Protein AF-A0A517YET7-F1 (afdb_monomer)

pLDDT: mean 80.6, std 17.18, range [36.19, 97.25]

Secondary structure (DSSP, 8-state):
------------B-TTT-PBPPEEETTT--EES---EEE--SSSSPPEEEETTTTEE--EEEBSB-TTT--B-SSSBPPP-----TTSSHHHHHHHHHHHHHHHHHHHHHHHHHHT-

Mean predicted aligned error: 14.19 Å

Radius of gyration: 26.55 Å; Cα contacts (8 Å, |Δi|>4): 133; chains: 1; bounding box: 51×32×90 Å

Sequence (117 aa):
MTTEGEIIEIWPKCPECGASRQAECLVCGNATDFFPTAYQPDEQAEALRFCPDCDDVAQLRFYRRCHRCEYDFGDGYTPPLRVEEQEHESKLAWVLLLGLIAGLAVLMAYFSLLFRR

Structure (mmCIF, N/CA/C/O backbone):
data_AF-A0A517YET7-F1
#
_entry.id   AF-A0A517YET7-F1
#
loop_
_atom_site.group_PDB
_atom_site.id
_atom_site.type_symbol
_atom_site.label_atom_id
_atom_site.label_alt_id
_atom_site.label_comp_id
_atom_site.label_asym_id
_atom_site.label_entity_id
_atom_site.label_seq_id
_atom_site.pdbx_PDB_ins_code
_atom_site.Cartn_x
_atom_site.Cartn_y
_atom_site.Cartn_z
_atom_site.occupancy
_atom_site.B_iso_or_equiv
_atom_site.auth_seq_id
_atom_site.auth_comp_id
_atom_site.auth_asym_id
_atom_site.auth_atom_id
_atom_site.pdbx_PDB_model_num
ATOM 1 N N . MET A 1 1 ? 16.046 -13.056 -36.140 1.00 36.19 1 MET A N 1
ATOM 2 C CA . MET A 1 1 ? 16.353 -13.718 -34.858 1.00 36.19 1 MET A CA 1
ATOM 3 C C . MET A 1 1 ? 15.698 -12.877 -33.778 1.00 36.19 1 MET A C 1
ATOM 5 O O . MET A 1 1 ? 16.306 -11.947 -33.276 1.00 36.19 1 MET A O 1
ATOM 9 N N . THR A 1 2 ? 14.401 -13.088 -33.576 1.00 37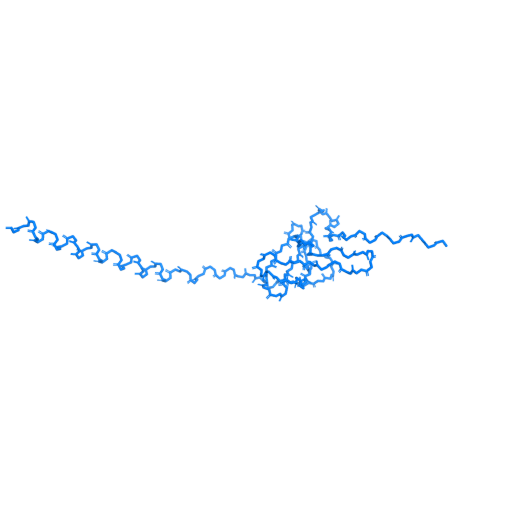.97 2 THR A N 1
ATOM 10 C CA . THR A 1 2 ? 13.576 -12.413 -32.567 1.00 37.97 2 THR A CA 1
ATOM 11 C C . THR A 1 2 ? 13.586 -13.310 -31.341 1.00 37.97 2 THR A C 1
ATOM 13 O O . THR A 1 2 ? 13.000 -14.386 -31.390 1.00 37.97 2 THR A O 1
ATOM 16 N N . THR A 1 3 ? 14.352 -12.931 -30.322 1.00 42.44 3 THR A N 1
ATOM 17 C CA . THR A 1 3 ? 14.456 -13.675 -29.063 1.00 42.44 3 THR A CA 1
ATOM 18 C C . THR A 1 3 ? 13.123 -13.670 -28.332 1.00 42.44 3 THR A C 1
ATOM 20 O O . THR A 1 3 ? 12.455 -12.637 -28.267 1.00 42.44 3 THR A O 1
ATOM 23 N N . GLU A 1 4 ? 12.777 -14.862 -27.853 1.00 39.47 4 GLU A N 1
ATOM 24 C CA . GLU A 1 4 ? 11.575 -15.248 -27.132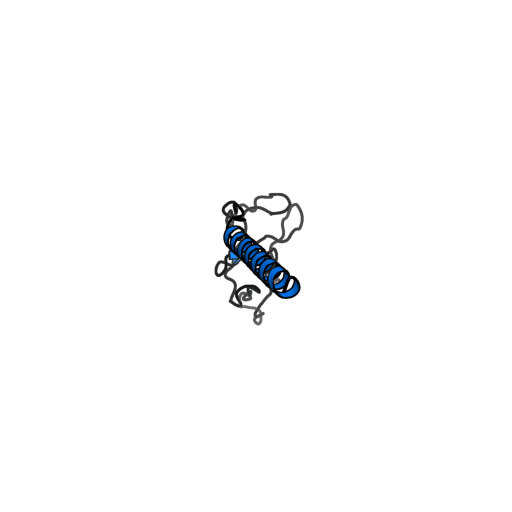 1.00 39.47 4 GLU A CA 1
ATOM 25 C C . GLU A 1 4 ? 11.064 -14.229 -26.107 1.00 39.47 4 GLU A C 1
ATOM 27 O O . GLU A 1 4 ? 11.819 -13.592 -25.372 1.00 39.47 4 GLU A O 1
ATOM 32 N N . GLY A 1 5 ? 9.734 -14.134 -26.055 1.00 42.97 5 GLY A N 1
ATOM 33 C CA . GLY A 1 5 ? 9.001 -13.450 -25.007 1.00 42.97 5 GLY A CA 1
ATOM 34 C C . GLY A 1 5 ? 9.193 -14.156 -23.673 1.00 42.97 5 GLY A C 1
ATOM 35 O O . GLY A 1 5 ? 8.624 -15.211 -23.421 1.00 42.97 5 GLY A O 1
ATOM 36 N N . GLU A 1 6 ? 9.962 -13.525 -22.802 1.00 40.66 6 GLU A N 1
ATOM 37 C CA . GLU A 1 6 ? 9.971 -13.805 -21.376 1.00 40.66 6 GLU A CA 1
ATOM 38 C C . GLU A 1 6 ? 9.066 -12.765 -20.705 1.00 40.66 6 GLU A C 1
ATOM 40 O O . GLU A 1 6 ? 9.526 -11.772 -20.146 1.00 40.66 6 GLU A O 1
ATOM 45 N N . ILE A 1 7 ? 7.744 -12.955 -20.799 1.00 45.19 7 ILE A N 1
ATOM 46 C CA . ILE A 1 7 ? 6.797 -12.205 -19.962 1.00 45.19 7 ILE A CA 1
ATOM 47 C C . ILE A 1 7 ? 6.713 -12.946 -18.627 1.00 45.19 7 ILE A C 1
ATOM 49 O O . ILE A 1 7 ? 5.700 -13.545 -18.276 1.00 45.19 7 ILE A O 1
ATOM 53 N N . ILE A 1 8 ? 7.817 -12.947 -17.873 1.00 48.25 8 ILE A N 1
ATOM 54 C CA . ILE A 1 8 ? 7.691 -13.160 -16.437 1.00 48.25 8 ILE A CA 1
ATOM 55 C C . ILE A 1 8 ? 6.932 -11.941 -15.939 1.00 48.25 8 ILE A C 1
ATOM 57 O O . ILE A 1 8 ? 7.326 -10.795 -16.160 1.00 48.25 8 ILE A O 1
ATOM 61 N N . GLU A 1 9 ? 5.819 -12.200 -15.280 1.00 58.25 9 GLU A N 1
ATOM 62 C CA . GLU A 1 9 ? 4.988 -11.196 -14.649 1.00 58.25 9 GLU A CA 1
ATOM 63 C C . GLU A 1 9 ? 5.693 -10.654 -13.393 1.00 58.25 9 GLU A C 1
ATOM 65 O O . GLU A 1 9 ? 5.340 -10.940 -12.246 1.00 58.25 9 GLU A O 1
ATOM 70 N N . ILE A 1 10 ? 6.800 -9.946 -13.620 1.00 72.06 10 ILE A N 1
ATOM 71 C CA . ILE A 1 10 ? 7.696 -9.447 -12.589 1.00 72.06 10 ILE A CA 1
ATOM 72 C C . ILE A 1 10 ? 7.036 -8.214 -12.001 1.00 72.06 10 ILE A C 1
ATOM 74 O O . ILE A 1 10 ? 7.021 -7.142 -12.605 1.00 72.06 10 ILE A O 1
ATOM 78 N N . TRP A 1 11 ? 6.505 -8.365 -10.790 1.00 84.25 11 TRP A N 1
ATOM 79 C CA . TRP A 1 11 ? 6.086 -7.219 -10.000 1.00 84.25 11 TRP A CA 1
ATOM 80 C C . TRP A 1 11 ? 7.234 -6.197 -9.937 1.00 84.25 11 TRP A C 1
ATOM 82 O O . TRP A 1 11 ? 8.341 -6.570 -9.523 1.00 84.25 11 TRP A O 1
ATOM 92 N N . PRO A 1 12 ? 7.014 -4.931 -10.335 1.00 87.12 12 PRO A N 1
ATOM 93 C CA . PRO A 1 12 ? 8.102 -3.983 -10.512 1.00 87.12 12 PRO A CA 1
ATOM 94 C C . PRO A 1 12 ? 8.857 -3.776 -9.198 1.00 87.12 12 PRO A C 1
ATOM 96 O O . PRO A 1 12 ? 8.260 -3.585 -8.136 1.00 87.12 12 PRO A O 1
ATOM 99 N N . LYS A 1 13 ? 10.188 -3.832 -9.263 1.00 91.69 13 LYS A N 1
ATOM 100 C CA . LYS A 1 13 ? 11.082 -3.606 -8.122 1.00 91.69 13 LYS A CA 1
ATOM 101 C C . LYS A 1 13 ? 11.745 -2.238 -8.230 1.00 91.69 13 LYS A C 1
ATOM 103 O O . LYS A 1 13 ? 11.964 -1.723 -9.322 1.00 91.69 13 LYS A O 1
ATOM 108 N N . CYS A 1 14 ? 12.086 -1.658 -7.086 1.00 93.00 14 CYS A N 1
ATOM 109 C CA . CYS A 1 14 ? 12.891 -0.449 -7.018 1.00 93.00 14 CYS A CA 1
ATOM 110 C C . CYS A 1 14 ? 14.332 -0.747 -7.469 1.00 93.00 14 CYS A C 1
ATOM 112 O O . CYS A 1 14 ? 14.950 -1.645 -6.889 1.00 93.00 14 CYS A O 1
ATOM 114 N N . PRO A 1 15 ? 14.896 -0.000 -8.435 1.00 92.31 15 PRO A N 1
ATOM 115 C CA . PRO A 1 15 ? 16.269 -0.216 -8.889 1.00 92.31 15 PRO A CA 1
ATOM 116 C C . PRO A 1 15 ? 17.320 0.170 -7.837 1.00 92.31 15 PRO A C 1
ATOM 118 O O . PRO 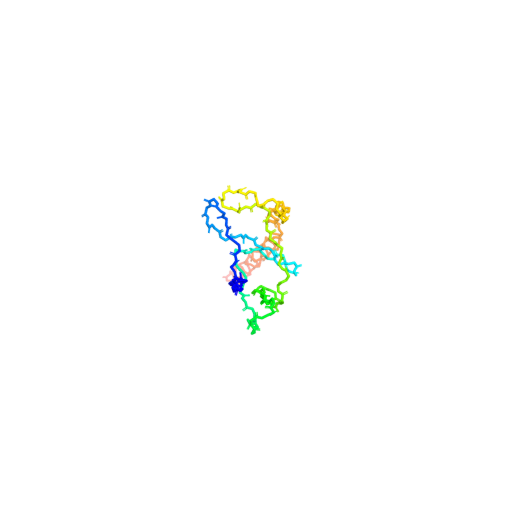A 1 15 ? 18.425 -0.359 -7.873 1.00 92.31 15 PRO A O 1
ATOM 121 N N . GLU A 1 16 ? 16.992 1.052 -6.886 1.00 93.69 16 GLU A N 1
ATOM 122 C CA . GLU A 1 16 ? 17.939 1.474 -5.844 1.00 93.69 16 GLU A CA 1
ATOM 123 C C . GLU A 1 16 ? 17.972 0.544 -4.629 1.00 93.69 16 GLU A C 1
ATOM 125 O O . GLU A 1 16 ? 19.042 0.249 -4.104 1.00 93.69 16 GLU A O 1
ATOM 130 N N . CYS A 1 17 ? 16.808 0.091 -4.153 1.00 93.88 17 CYS A N 1
ATOM 131 C CA . CYS A 1 17 ? 16.713 -0.655 -2.892 1.00 93.88 17 CYS A CA 1
ATOM 132 C C . CYS A 1 17 ? 16.140 -2.073 -3.030 1.00 93.88 17 CYS A C 1
ATOM 134 O O . CYS A 1 17 ? 16.050 -2.791 -2.035 1.00 93.88 17 CYS A O 1
ATOM 136 N N . GLY A 1 18 ? 15.705 -2.477 -4.227 1.00 92.12 18 GLY A N 1
ATOM 137 C CA . GLY A 1 18 ? 15.146 -3.806 -4.500 1.00 92.12 18 GLY A CA 1
ATOM 138 C C . GLY A 1 18 ? 13.750 -4.071 -3.920 1.00 92.12 18 GLY A C 1
ATOM 139 O O . GLY A 1 18 ? 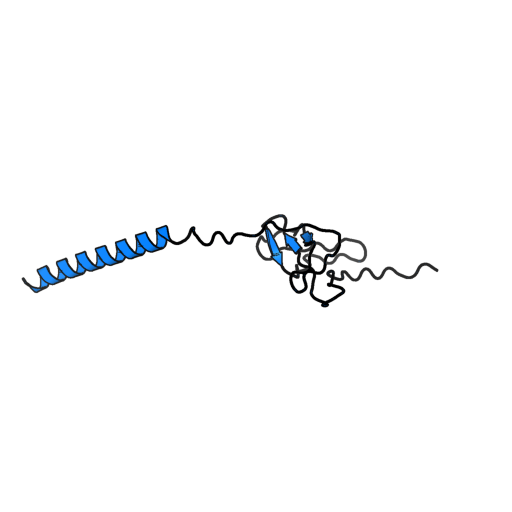13.199 -5.152 -4.128 1.00 92.12 18 GLY A O 1
ATOM 140 N N . ALA A 1 19 ? 13.148 -3.115 -3.202 1.00 92.06 19 ALA A N 1
ATOM 141 C CA . ALA A 1 19 ? 11.798 -3.264 -2.659 1.00 92.06 19 ALA A CA 1
ATOM 142 C C . ALA A 1 19 ? 10.753 -3.404 -3.778 1.00 92.06 19 ALA A C 1
ATOM 144 O O . ALA A 1 19 ? 10.900 -2.808 -4.845 1.00 92.06 19 ALA A O 1
ATOM 145 N N . SER A 1 20 ? 9.676 -4.154 -3.535 1.00 92.06 20 SER A N 1
ATOM 146 C CA . SER A 1 20 ? 8.516 -4.154 -4.433 1.00 92.06 20 SER A CA 1
ATOM 147 C C . SER A 1 20 ? 7.900 -2.759 -4.522 1.00 92.06 20 SER A C 1
ATOM 149 O O . SER A 1 20 ? 7.758 -2.059 -3.515 1.00 92.06 20 SER A O 1
ATOM 151 N N . ARG A 1 21 ? 7.519 -2.351 -5.732 1.00 91.25 21 ARG A N 1
ATOM 152 C CA . ARG A 1 21 ? 6.791 -1.106 -5.962 1.00 91.25 21 ARG A CA 1
ATOM 153 C C . ARG A 1 21 ? 5.393 -1.232 -5.362 1.00 91.25 21 ARG A C 1
ATOM 155 O O . ARG A 1 21 ? 4.708 -2.219 -5.596 1.00 91.25 21 ARG A O 1
ATOM 162 N N . GLN A 1 22 ? 4.980 -0.239 -4.586 1.00 92.56 22 GLN A N 1
ATOM 163 C CA . GLN A 1 22 ? 3.651 -0.233 -3.983 1.00 92.56 22 GLN A CA 1
ATOM 164 C C . GLN A 1 22 ? 2.584 0.043 -5.050 1.00 92.56 22 GLN A C 1
ATOM 166 O O . GLN A 1 22 ? 2.812 0.841 -5.967 1.00 92.56 22 GLN A O 1
ATOM 171 N N . ALA A 1 23 ? 1.431 -0.603 -4.921 1.00 91.50 23 ALA A N 1
ATOM 172 C CA . ALA A 1 23 ? 0.250 -0.360 -5.734 1.00 91.50 23 ALA A CA 1
ATOM 173 C C . ALA A 1 23 ? -0.978 -0.173 -4.840 1.00 91.50 23 ALA A C 1
ATOM 175 O O . ALA A 1 23 ? -1.067 -0.780 -3.777 1.00 91.50 23 ALA A O 1
ATOM 176 N N . GLU A 1 24 ? -1.919 0.654 -5.283 1.00 91.25 24 GLU A N 1
ATOM 177 C CA . GLU A 1 24 ? -3.245 0.800 -4.680 1.00 91.25 24 GLU A CA 1
ATOM 178 C C . GLU A 1 24 ? -4.300 0.135 -5.564 1.00 91.25 24 GLU A C 1
ATOM 180 O O . GLU A 1 24 ? -4.268 0.256 -6.791 1.00 91.25 24 GLU A O 1
ATOM 185 N N . CYS A 1 25 ? -5.247 -0.551 -4.929 1.00 90.81 25 CYS A N 1
ATOM 186 C CA . CYS A 1 25 ? -6.465 -1.018 -5.565 1.00 90.81 25 CYS A CA 1
ATOM 187 C C . CYS A 1 25 ? -7.410 0.165 -5.797 1.00 90.81 25 CYS A C 1
ATOM 189 O O . CYS A 1 25 ? -7.850 0.807 -4.848 1.00 90.81 25 CYS A O 1
ATOM 191 N N . LEU A 1 26 ? -7.789 0.421 -7.046 1.00 89.62 26 LEU A N 1
ATOM 192 C CA . LEU A 1 26 ? -8.716 1.502 -7.391 1.00 89.62 26 LEU A CA 1
ATOM 193 C C . LEU A 1 26 ? -10.168 1.235 -6.984 1.00 89.62 26 LEU A C 1
ATOM 195 O O . LEU A 1 26 ? -10.979 2.156 -7.028 1.00 89.62 26 LEU A O 1
ATOM 199 N N . VAL A 1 27 ? -10.492 0.001 -6.591 1.00 89.31 27 VAL A N 1
ATOM 200 C CA . VAL A 1 27 ? -11.834 -0.375 -6.131 1.00 89.31 27 VAL A CA 1
ATOM 201 C C . VAL A 1 27 ? -12.033 0.022 -4.667 1.00 89.31 27 VAL A C 1
ATOM 203 O O . VAL A 1 27 ? -13.011 0.689 -4.343 1.00 89.31 27 VAL A O 1
ATOM 206 N N . CYS A 1 28 ? -11.101 -0.347 -3.782 1.00 88.62 28 CYS A N 1
ATOM 207 C CA . CYS A 1 28 ? -11.247 -0.156 -2.332 1.00 88.62 28 CYS A CA 1
ATOM 208 C C . CYS A 1 28 ? -10.222 0.794 -1.695 1.00 88.62 28 CYS A C 1
ATOM 210 O O . CYS A 1 28 ? -10.359 1.143 -0.526 1.00 88.62 28 CYS A O 1
ATOM 212 N N . GLY A 1 29 ? -9.186 1.207 -2.428 1.00 87.69 29 GLY A N 1
ATOM 213 C CA . GLY A 1 29 ? -8.116 2.067 -1.918 1.00 87.69 29 GLY A CA 1
ATOM 214 C C . GLY A 1 29 ? -7.084 1.352 -1.039 1.00 87.69 29 GLY A C 1
ATOM 215 O O . GLY A 1 29 ? -6.232 2.015 -0.441 1.00 87.69 29 GLY A O 1
ATOM 216 N N . ASN A 1 30 ? -7.122 0.017 -0.916 1.00 89.06 30 ASN A N 1
ATOM 217 C CA . ASN A 1 30 ? -6.064 -0.675 -0.183 1.00 89.06 30 ASN A CA 1
ATOM 218 C C . ASN A 1 30 ? -4.743 -0.614 -0.957 1.00 89.06 30 ASN A C 1
ATOM 220 O O . ASN A 1 30 ? -4.723 -0.811 -2.172 1.00 89.06 30 ASN A O 1
ATOM 224 N N . ALA A 1 31 ? -3.645 -0.361 -0.247 1.00 89.56 31 ALA A N 1
ATOM 225 C CA . ALA A 1 31 ? -2.325 -0.211 -0.835 1.00 89.56 31 ALA A CA 1
ATOM 226 C C . ALA A 1 31 ? -1.342 -1.221 -0.250 1.00 89.56 31 ALA A C 1
ATOM 228 O O . ALA A 1 31 ? -1.073 -1.214 0.951 1.00 89.56 31 ALA A O 1
ATOM 229 N N . THR A 1 32 ? -0.754 -2.046 -1.112 1.00 87.19 32 THR A N 1
ATOM 230 C CA . THR A 1 32 ? 0.202 -3.088 -0.726 1.00 87.19 32 THR A CA 1
ATOM 231 C C . THR A 1 32 ? 1.385 -3.117 -1.686 1.00 87.19 32 THR A C 1
ATOM 233 O O . THR A 1 32 ? 1.398 -2.491 -2.748 1.00 87.19 32 THR A O 1
ATOM 236 N N . ASP A 1 33 ? 2.424 -3.835 -1.293 1.00 88.69 33 ASP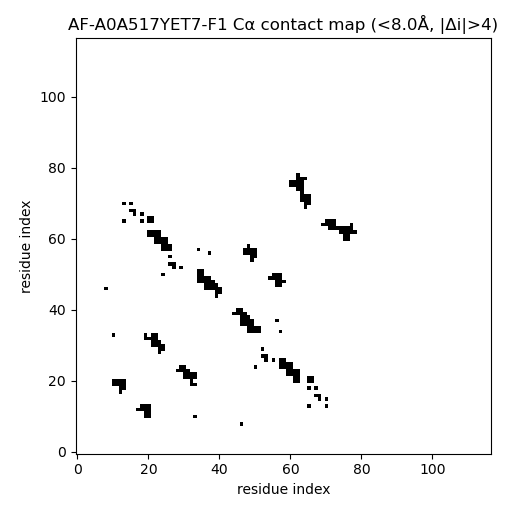 A N 1
ATOM 237 C CA . ASP A 1 33 ? 3.609 -4.095 -2.097 1.00 88.69 33 ASP A CA 1
ATOM 238 C C . ASP A 1 33 ? 3.457 -5.333 -2.998 1.00 88.69 33 ASP A C 1
ATOM 240 O O . ASP A 1 33 ? 4.362 -5.634 -3.777 1.00 88.69 33 ASP A O 1
ATOM 244 N N . PHE A 1 34 ? 2.325 -6.039 -2.910 1.00 87.56 34 PHE A N 1
ATOM 245 C CA . PHE A 1 34 ? 2.005 -7.193 -3.739 1.00 87.56 34 PHE A CA 1
ATOM 246 C C . PHE A 1 34 ? 0.501 -7.487 -3.761 1.00 87.56 34 PHE A C 1
ATOM 248 O O . PHE A 1 34 ? -0.143 -7.567 -2.712 1.00 87.56 34 PHE A O 1
ATOM 255 N N . PHE A 1 35 ? -0.037 -7.732 -4.957 1.00 84.00 35 PHE A N 1
ATOM 256 C CA . PHE A 1 35 ? -1.379 -8.280 -5.142 1.00 84.00 35 PHE A CA 1
ATOM 257 C C . PHE A 1 35 ? -1.294 -9.691 -5.742 1.00 84.00 35 PHE A C 1
ATOM 259 O O . PHE A 1 35 ? -0.587 -9.889 -6.742 1.00 84.00 35 PHE A O 1
ATOM 266 N N . PRO A 1 36 ? -1.992 -10.681 -5.156 1.00 82.69 36 PRO A N 1
ATOM 267 C CA . PRO A 1 36 ? -1.981 -12.049 -5.652 1.00 82.69 36 PRO A CA 1
ATOM 268 C C . PRO A 1 36 ? -2.607 -12.146 -7.046 1.00 82.69 36 PRO A C 1
ATOM 270 O O . PRO A 1 36 ? -3.526 -11.405 -7.401 1.00 82.69 36 PRO A O 1
ATOM 273 N N . THR A 1 37 ? -2.096 -13.077 -7.846 1.00 80.81 37 THR A N 1
ATOM 274 C CA . THR A 1 37 ? -2.676 -13.425 -9.145 1.00 80.81 37 THR A CA 1
ATOM 275 C C . THR A 1 37 ? -3.957 -14.228 -8.937 1.00 80.81 37 THR A C 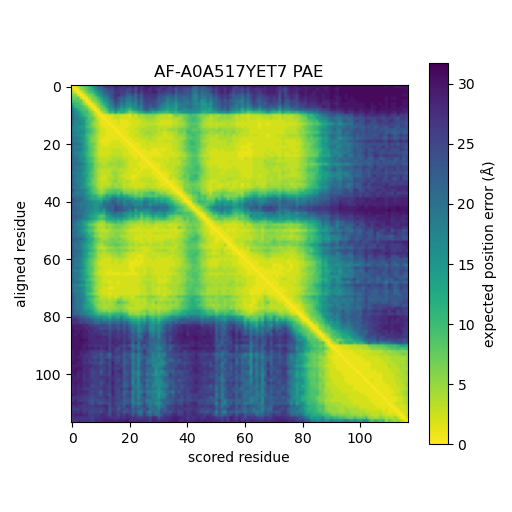1
ATOM 277 O O . THR A 1 37 ? -3.944 -15.239 -8.242 1.00 80.81 37 THR A O 1
ATOM 280 N N . ALA A 1 38 ? -5.055 -13.766 -9.532 1.00 71.56 38 ALA A N 1
ATOM 281 C CA . ALA A 1 38 ? -6.370 -14.403 -9.490 1.00 71.56 38 ALA A CA 1
ATOM 282 C C . ALA A 1 38 ? -6.472 -15.544 -10.508 1.00 71.56 38 ALA A C 1
ATOM 284 O O . ALA A 1 38 ? -7.052 -16.593 -10.242 1.00 71.56 38 ALA A O 1
ATOM 285 N N . TYR A 1 39 ? -5.897 -15.320 -11.688 1.00 65.62 39 TYR A N 1
ATOM 286 C CA . TYR A 1 39 ? -5.885 -16.259 -12.796 1.00 65.62 39 TYR A CA 1
ATOM 287 C C . TYR A 1 39 ? -4.614 -16.037 -13.603 1.00 65.62 39 TYR A C 1
ATOM 289 O O . TYR A 1 39 ? -4.331 -14.903 -13.986 1.00 65.62 39 TYR A O 1
ATOM 297 N N . GLN A 1 40 ? -3.852 -17.101 -13.843 1.00 64.06 40 GLN A N 1
ATOM 298 C CA . GLN A 1 40 ? -2.689 -17.065 -14.719 1.00 64.06 40 GLN A CA 1
ATOM 299 C C . GLN A 1 40 ? -3.103 -17.703 -16.048 1.00 64.06 40 GLN A C 1
ATOM 301 O O . GLN A 1 40 ? -3.199 -18.928 -16.119 1.00 64.06 40 GLN A O 1
ATOM 306 N N . PRO A 1 41 ? -3.449 -16.900 -17.063 1.00 59.44 41 PRO A N 1
ATOM 307 C CA . PRO A 1 41 ? -3.825 -17.437 -18.355 1.00 59.44 41 PRO A CA 1
ATOM 308 C C . PRO A 1 41 ? -2.621 -18.055 -19.065 1.00 59.44 41 PRO A C 1
ATOM 310 O O . PRO A 1 41 ? -1.466 -17.689 -18.846 1.00 59.44 41 PRO A O 1
ATOM 313 N N . ASP A 1 42 ? -2.933 -18.969 -19.966 1.00 60.25 42 ASP A N 1
ATOM 314 C CA . ASP A 1 42 ? -2.023 -19.630 -20.880 1.00 60.25 42 ASP A CA 1
ATOM 315 C C . ASP A 1 42 ? -1.383 -18.576 -21.811 1.00 60.25 42 ASP A C 1
ATOM 317 O O . ASP A 1 42 ? -2.025 -18.028 -22.705 1.00 60.25 42 ASP A O 1
ATOM 321 N N . GLU A 1 43 ? -0.120 -18.256 -21.516 1.00 57.31 43 GLU A N 1
ATOM 322 C CA . GLU A 1 43 ? 0.920 -17.543 -22.285 1.00 57.31 43 GLU A CA 1
ATOM 323 C C . GLU A 1 43 ? 0.616 -16.165 -22.921 1.00 57.31 43 GLU A C 1
ATOM 325 O O . GLU A 1 43 ? 1.562 -15.491 -23.327 1.00 57.31 43 GLU A O 1
ATOM 330 N N . GLN A 1 44 ? -0.634 -15.690 -23.014 1.00 53.78 44 GLN A N 1
ATOM 331 C CA . GLN A 1 44 ? -0.967 -14.489 -23.811 1.00 53.78 44 GLN A CA 1
ATOM 332 C C . GLN A 1 44 ? -1.988 -13.520 -23.200 1.00 53.78 44 GLN A C 1
ATOM 334 O O . GLN A 1 44 ? -2.295 -12.510 -23.834 1.00 53.78 44 GLN A O 1
ATOM 339 N N . ALA A 1 45 ? -2.512 -13.769 -21.999 1.00 54.44 45 ALA A N 1
ATOM 340 C CA . ALA A 1 45 ? -3.380 -12.795 -21.333 1.00 54.44 45 ALA A CA 1
ATOM 341 C C . ALA A 1 45 ? -2.688 -12.151 -20.123 1.00 54.44 45 ALA A C 1
ATOM 343 O O . ALA A 1 45 ? -1.878 -12.770 -19.438 1.00 54.44 45 ALA A O 1
ATOM 344 N N . GLU A 1 46 ? -2.983 -10.871 -19.895 1.00 60.09 46 GLU A N 1
ATOM 345 C CA . GLU A 1 46 ? -2.557 -10.148 -18.694 1.00 60.09 46 GLU A CA 1
ATOM 346 C C . GLU A 1 46 ? -3.085 -10.906 -17.472 1.00 60.09 46 GLU A C 1
ATOM 348 O O . GLU A 1 46 ? -4.291 -11.184 -17.413 1.00 60.09 46 GLU A O 1
ATOM 353 N N . ALA A 1 47 ? -2.235 -11.287 -16.507 1.00 66.19 47 ALA A N 1
ATOM 354 C CA . ALA A 1 47 ? -2.781 -11.961 -15.344 1.00 66.19 47 ALA A CA 1
ATOM 355 C C . ALA A 1 47 ? -3.581 -10.964 -14.525 1.00 66.19 47 ALA A C 1
ATOM 357 O O . ALA A 1 47 ? -3.102 -9.938 -14.024 1.00 66.19 47 ALA A O 1
ATOM 358 N N . LEU A 1 48 ? -4.842 -11.326 -14.365 1.00 76.75 48 LEU A N 1
ATOM 359 C CA . LEU A 1 48 ? -5.755 -10.626 -13.499 1.00 76.75 48 LEU A CA 1
ATOM 360 C C . LEU A 1 48 ? -5.249 -10.784 -12.068 1.00 76.75 48 LEU A C 1
ATOM 362 O O . LEU A 1 48 ? -5.034 -11.896 -11.579 1.00 76.75 48 LEU A O 1
ATOM 366 N N . ARG A 1 49 ? -5.039 -9.656 -11.397 1.00 83.75 49 ARG A N 1
ATOM 367 C CA . ARG A 1 49 ? -4.708 -9.600 -9.974 1.00 83.75 49 ARG A CA 1
ATOM 368 C C . ARG A 1 49 ? -5.992 -9.425 -9.178 1.00 83.75 49 ARG A C 1
ATOM 370 O O . ARG A 1 49 ? -6.942 -8.814 -9.657 1.00 83.75 49 ARG A O 1
ATOM 377 N N . PHE A 1 50 ? -6.020 -9.950 -7.965 1.00 87.81 50 PHE A N 1
ATOM 378 C CA . PHE A 1 50 ? -7.176 -9.866 -7.080 1.00 87.81 50 PHE A CA 1
ATOM 379 C C . PHE A 1 50 ? -6.816 -9.131 -5.792 1.00 87.81 50 PHE A C 1
ATOM 381 O O . PHE A 1 50 ? -5.699 -9.261 -5.287 1.00 87.81 50 PHE A O 1
ATOM 388 N N . CYS A 1 51 ? -7.752 -8.339 -5.270 1.00 89.19 51 CYS A N 1
ATOM 389 C CA . CYS A 1 51 ? -7.571 -7.618 -4.017 1.00 89.19 51 CYS A CA 1
ATOM 390 C C . CYS A 1 51 ? -8.119 -8.441 -2.841 1.00 89.19 51 CYS A C 1
ATOM 392 O O . CYS A 1 51 ? -9.326 -8.678 -2.793 1.00 89.19 51 CYS A O 1
ATOM 394 N N . PRO A 1 52 ? -7.275 -8.829 -1.864 1.00 84.50 52 PRO A N 1
ATOM 395 C CA . PRO A 1 52 ? -7.712 -9.637 -0.726 1.00 84.50 52 PRO A CA 1
ATOM 396 C C . PRO A 1 52 ? -8.706 -8.922 0.203 1.00 84.50 52 PRO A C 1
ATOM 398 O O . PRO A 1 52 ? -9.379 -9.593 0.978 1.00 84.50 52 PRO A O 1
ATOM 401 N N . ASP A 1 53 ? -8.811 -7.592 0.138 1.00 88.38 53 ASP A N 1
ATOM 402 C CA . ASP A 1 53 ? -9.658 -6.810 1.047 1.00 88.38 53 ASP A CA 1
ATOM 403 C C . ASP A 1 53 ? -11.080 -6.594 0.527 1.00 88.38 53 ASP A C 1
ATOM 405 O O . ASP A 1 53 ? -12.008 -6.490 1.324 1.00 88.38 53 ASP A O 1
ATOM 409 N N . CYS A 1 54 ? -11.264 -6.492 -0.793 1.00 90.19 54 CYS A N 1
ATOM 410 C CA . CYS A 1 54 ? -12.578 -6.231 -1.393 1.00 90.19 54 CYS A CA 1
ATOM 411 C C . CYS A 1 54 ? -13.130 -7.383 -2.228 1.00 90.19 54 CYS A C 1
ATOM 413 O O . CYS A 1 54 ? -14.232 -7.258 -2.749 1.00 90.19 54 CYS A O 1
ATOM 415 N N . ASP A 1 55 ? -12.382 -8.479 -2.344 1.00 87.62 55 ASP A N 1
ATOM 416 C CA . ASP A 1 55 ? -12.789 -9.677 -3.076 1.00 87.62 55 ASP A CA 1
ATOM 417 C C . ASP A 1 55 ? -13.140 -9.405 -4.558 1.00 87.62 55 ASP A C 1
ATOM 419 O O . ASP A 1 55 ? -14.078 -9.968 -5.112 1.00 87.62 55 ASP A O 1
ATOM 423 N N . ASP A 1 56 ? -12.391 -8.502 -5.207 1.00 86.62 56 ASP A N 1
ATOM 424 C CA . ASP A 1 56 ? -12.636 -8.074 -6.593 1.00 86.62 56 ASP A CA 1
ATOM 425 C C . ASP A 1 56 ? -11.349 -8.105 -7.438 1.00 86.62 56 ASP A C 1
ATOM 427 O O . ASP A 1 56 ? -10.222 -8.136 -6.920 1.00 86.62 56 ASP A O 1
ATOM 431 N N . VAL A 1 57 ? -11.512 -8.071 -8.762 1.00 85.19 57 VAL A N 1
ATOM 432 C CA . VAL A 1 57 ? -10.423 -7.899 -9.723 1.00 85.19 57 VAL A CA 1
ATOM 433 C C . VAL A 1 57 ? -9.768 -6.544 -9.470 1.00 85.19 57 VAL A C 1
ATOM 435 O O . VAL A 1 57 ? -10.353 -5.475 -9.657 1.00 85.19 57 VAL A O 1
ATOM 438 N N . ALA A 1 58 ? -8.514 -6.589 -9.035 1.00 83.56 58 ALA A N 1
ATOM 439 C CA . ALA A 1 58 ? -7.776 -5.408 -8.648 1.00 83.56 58 ALA A CA 1
ATOM 440 C C . ALA A 1 58 ? -7.351 -4.621 -9.890 1.00 83.56 58 ALA A C 1
ATOM 442 O O . ALA A 1 58 ? -6.425 -4.998 -10.608 1.00 83.56 58 ALA A O 1
ATOM 443 N N . GLN A 1 59 ? -7.984 -3.469 -10.099 1.00 87.06 59 GLN A N 1
ATOM 444 C CA . GLN A 1 59 ? -7.433 -2.429 -10.960 1.00 87.06 59 GLN A CA 1
ATOM 445 C C . GLN A 1 59 ? -6.342 -1.701 -10.180 1.00 87.06 59 GLN A C 1
ATOM 447 O O . GLN A 1 59 ? -6.630 -0.954 -9.244 1.00 87.06 59 GLN A O 1
ATOM 452 N N . LEU A 1 60 ? -5.085 -1.970 -10.522 1.00 87.88 60 LEU A N 1
ATOM 453 C CA . LEU A 1 60 ? -3.936 -1.483 -9.768 1.00 87.88 60 LEU A CA 1
ATOM 454 C C . LEU A 1 60 ? -3.439 -0.144 -10.296 1.00 87.88 60 LEU A C 1
ATOM 456 O O . LEU A 1 60 ? -3.288 0.056 -11.501 1.00 87.88 60 L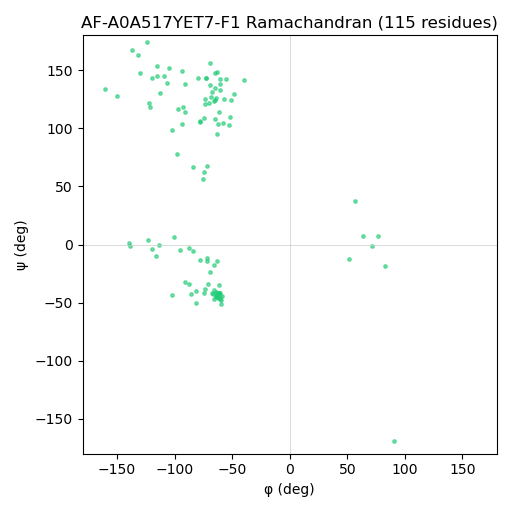EU A O 1
ATOM 460 N N . ARG A 1 61 ? -3.093 0.753 -9.375 1.00 90.25 61 ARG A N 1
ATOM 461 C CA . ARG A 1 61 ? -2.363 1.981 -9.680 1.00 90.25 61 ARG A CA 1
ATOM 462 C C . ARG A 1 61 ? -1.059 2.018 -8.894 1.00 90.25 61 ARG A C 1
ATOM 464 O O . ARG A 1 61 ? -1.063 2.034 -7.667 1.00 90.25 61 ARG A O 1
ATOM 471 N N . PHE A 1 62 ? 0.064 2.040 -9.605 1.00 91.81 62 PHE A N 1
ATOM 472 C CA . PHE A 1 62 ? 1.388 2.027 -8.987 1.00 91.81 62 PHE A CA 1
ATOM 473 C C . PHE A 1 62 ? 1.812 3.399 -8.466 1.00 91.81 62 PHE A C 1
ATOM 475 O O . PHE A 1 62 ? 1.555 4.438 -9.082 1.00 91.81 62 PHE A O 1
ATOM 482 N N . TYR A 1 63 ? 2.513 3.387 -7.336 1.00 92.69 63 TYR A N 1
ATOM 483 C CA . TYR A 1 63 ? 3.008 4.590 -6.682 1.00 92.69 63 TYR A CA 1
ATOM 484 C C . TYR A 1 63 ? 4.179 5.171 -7.465 1.00 92.69 63 TYR A C 1
ATOM 486 O O . TYR A 1 63 ? 5.030 4.439 -7.981 1.00 92.69 63 TYR A O 1
ATOM 494 N N . ARG A 1 64 ? 4.249 6.501 -7.516 1.00 94.06 64 ARG A N 1
ATOM 495 C CA . ARG A 1 64 ? 5.343 7.211 -8.182 1.00 94.06 64 ARG A CA 1
ATOM 496 C C . ARG A 1 64 ? 6.672 7.112 -7.448 1.00 94.06 64 ARG A C 1
ATOM 498 O O . ARG A 1 64 ? 7.717 7.075 -8.087 1.00 94.06 64 ARG A O 1
ATOM 505 N N . ARG A 1 65 ? 6.643 7.063 -6.118 1.00 93.50 65 ARG A N 1
ATOM 506 C CA . ARG A 1 65 ? 7.852 6.976 -5.296 1.00 93.50 65 ARG A CA 1
ATOM 507 C C . ARG A 1 65 ? 7.914 5.664 -4.539 1.00 93.50 65 ARG A C 1
ATOM 509 O O . ARG A 1 65 ? 6.891 5.141 -4.100 1.00 93.50 65 ARG A O 1
ATOM 516 N N . CYS A 1 66 ? 9.121 5.140 -4.368 1.00 92.81 66 CYS A N 1
ATOM 517 C CA . CYS A 1 66 ? 9.356 3.994 -3.504 1.00 92.81 66 CYS A CA 1
ATOM 518 C C . CYS A 1 66 ? 9.038 4.366 -2.050 1.00 92.81 66 CYS A C 1
ATOM 520 O O . CYS A 1 66 ? 9.626 5.297 -1.511 1.00 92.81 66 CYS A O 1
ATOM 522 N N . HIS A 1 67 ? 8.177 3.595 -1.384 1.00 90.69 67 HIS A N 1
ATOM 523 C CA . HIS A 1 67 ? 7.828 3.821 0.025 1.00 90.69 67 HIS A CA 1
ATOM 524 C C . HIS A 1 67 ? 9.020 3.657 0.991 1.00 90.69 67 HIS A C 1
ATOM 526 O O . HIS A 1 67 ? 8.920 4.034 2.153 1.00 90.69 67 HIS A O 1
ATOM 532 N N . ARG A 1 68 ? 10.131 3.054 0.533 1.00 92.69 68 ARG A N 1
ATOM 533 C CA . ARG A 1 68 ? 11.287 2.710 1.372 1.00 92.69 68 ARG A CA 1
ATOM 534 C C . ARG A 1 68 ? 12.477 3.658 1.232 1.00 92.69 68 ARG A C 1
ATOM 536 O O . ARG A 1 68 ? 13.107 3.966 2.235 1.00 92.69 68 ARG A O 1
ATOM 543 N N . CYS A 1 69 ? 12.826 4.059 0.009 1.00 93.81 69 CYS A N 1
ATOM 544 C CA . CYS A 1 69 ? 13.979 4.934 -0.263 1.00 93.81 69 CYS A CA 1
ATOM 545 C C . CYS A 1 69 ? 13.609 6.219 -1.011 1.00 93.81 69 CYS A C 1
ATOM 547 O O . CYS A 1 69 ? 14.495 6.971 -1.389 1.00 93.81 69 CYS A O 1
ATOM 549 N N . GLU A 1 70 ? 12.316 6.448 -1.259 1.00 92.81 70 GLU A N 1
ATOM 550 C CA . GLU A 1 70 ? 11.780 7.618 -1.967 1.00 92.81 70 GLU A CA 1
ATOM 551 C C . GLU A 1 70 ? 12.203 7.775 -3.436 1.00 92.81 70 GLU A C 1
ATOM 553 O O . GLU A 1 70 ? 11.824 8.765 -4.064 1.00 92.81 70 GLU A O 1
ATOM 558 N N . TYR A 1 71 ? 12.891 6.781 -4.012 1.00 93.31 71 TYR A N 1
ATOM 559 C CA . TYR A 1 71 ? 13.229 6.749 -5.437 1.00 93.31 71 TYR A CA 1
ATOM 560 C C . TYR A 1 71 ? 12.007 7.046 -6.313 1.00 93.31 71 TYR A C 1
ATOM 562 O O . TYR A 1 71 ? 10.956 6.420 -6.142 1.00 93.31 71 TYR A O 1
ATOM 570 N N . ASP A 1 72 ? 12.152 7.988 -7.245 1.00 93.81 72 ASP A N 1
ATOM 571 C CA . ASP A 1 72 ? 11.102 8.409 -8.170 1.00 93.81 72 ASP A CA 1
ATOM 572 C C . ASP A 1 72 ? 11.175 7.574 -9.451 1.00 93.81 72 ASP A C 1
ATOM 574 O O . ASP A 1 72 ? 12.132 7.673 -10.218 1.00 93.81 72 ASP A O 1
ATOM 578 N N . PHE A 1 73 ? 10.146 6.763 -9.690 1.00 90.81 73 PHE A N 1
ATOM 579 C CA . PHE A 1 73 ? 10.031 5.948 -10.898 1.00 90.81 73 PHE A CA 1
ATOM 580 C C . PHE A 1 73 ? 9.726 6.790 -12.151 1.00 90.81 73 PHE A C 1
ATOM 582 O O . PHE A 1 73 ? 9.858 6.299 -13.268 1.00 90.81 73 PHE A O 1
ATOM 589 N N . GLY A 1 74 ? 9.326 8.057 -11.987 1.00 91.25 74 GLY A N 1
ATOM 590 C CA . GLY A 1 74 ? 8.981 8.973 -13.078 1.00 91.25 74 GLY A CA 1
ATOM 591 C C . GLY A 1 74 ? 7.548 8.825 -13.605 1.00 91.25 74 GLY A C 1
ATOM 592 O O . GLY A 1 74 ? 7.023 9.765 -14.199 1.00 91.25 74 GLY A O 1
ATOM 593 N N . ASP A 1 75 ? 6.889 7.697 -13.341 1.00 89.62 75 ASP A N 1
ATOM 594 C CA . ASP A 1 75 ? 5.498 7.391 -13.689 1.00 89.62 75 ASP A CA 1
ATOM 595 C C . ASP A 1 75 ? 4.671 7.012 -12.445 1.00 89.62 75 ASP A C 1
ATOM 597 O O . ASP A 1 75 ? 5.205 6.872 -11.349 1.00 89.62 75 ASP A O 1
ATOM 601 N N . GLY A 1 76 ? 3.359 6.821 -12.597 1.00 88.94 76 GLY A N 1
ATOM 602 C CA . GLY A 1 76 ? 2.462 6.451 -11.496 1.00 88.94 76 GLY A CA 1
ATOM 603 C C . GLY A 1 76 ? 1.850 7.651 -10.773 1.00 88.94 76 GLY A C 1
ATOM 604 O O . GLY A 1 76 ? 1.910 8.788 -11.246 1.00 88.94 76 GLY A O 1
ATOM 605 N N . TYR A 1 77 ? 1.218 7.398 -9.628 1.00 88.56 77 TYR A N 1
ATOM 606 C CA . TYR A 1 77 ? 0.519 8.438 -8.868 1.00 88.56 77 TYR A CA 1
ATOM 607 C C . TYR A 1 77 ? 1.142 8.691 -7.500 1.00 88.56 77 TYR A C 1
ATOM 609 O O . TYR A 1 77 ? 1.776 7.818 -6.905 1.00 88.56 77 TYR A O 1
ATOM 617 N N . THR A 1 78 ? 0.957 9.912 -7.007 1.00 87.94 78 THR A N 1
ATOM 618 C CA . THR A 1 78 ? 1.304 10.282 -5.638 1.00 87.94 78 THR A CA 1
ATOM 619 C C . THR A 1 78 ? 0.031 10.182 -4.807 1.00 87.94 78 THR A C 1
ATOM 621 O O . THR A 1 78 ? -0.916 10.920 -5.105 1.00 87.94 78 THR A O 1
ATOM 624 N N . PRO A 1 79 ? -0.034 9.293 -3.802 1.00 81.62 79 PRO A N 1
ATOM 625 C CA . PRO A 1 79 ? -1.184 9.261 -2.917 1.00 81.62 79 PRO A CA 1
ATOM 626 C C . PRO A 1 79 ? -1.301 10.612 -2.202 1.00 81.62 79 PRO A C 1
ATOM 628 O O . PRO A 1 79 ? -0.274 11.208 -1.849 1.00 81.62 79 PRO A O 1
ATOM 631 N N . PRO A 1 80 ? -2.523 11.123 -1.976 1.00 76.44 80 PRO A N 1
ATOM 632 C CA . PRO A 1 80 ? -2.686 12.201 -1.016 1.00 76.44 80 PRO A CA 1
ATOM 633 C C . PRO A 1 80 ? -2.089 11.727 0.311 1.00 76.44 80 PRO A C 1
ATOM 635 O O . PRO A 1 80 ? -2.196 10.547 0.653 1.00 76.44 80 PRO A O 1
ATOM 638 N N . LEU A 1 81 ? -1.435 12.629 1.048 1.00 68.25 81 LEU A N 1
ATOM 639 C CA . LEU A 1 81 ? -1.047 12.339 2.424 1.00 68.25 81 LEU A CA 1
ATOM 640 C C . LEU A 1 81 ? -2.316 11.860 3.132 1.00 68.25 81 LEU A C 1
ATOM 642 O O . LEU A 1 81 ? -3.245 12.651 3.307 1.00 68.25 81 LEU A O 1
ATOM 646 N N . ARG A 1 82 ? -2.388 10.567 3.477 1.00 57.03 82 ARG A N 1
ATOM 647 C CA . ARG A 1 82 ? -3.384 10.094 4.433 1.00 57.03 82 ARG A CA 1
ATOM 648 C C . ARG A 1 82 ? -3.033 10.811 5.721 1.00 57.03 82 ARG A C 1
ATOM 650 O O . ARG A 1 82 ? -2.142 10.393 6.451 1.00 57.03 82 ARG A O 1
ATOM 657 N N . VAL A 1 83 ? -3.693 11.937 5.958 1.00 52.31 83 VAL A N 1
ATOM 658 C CA . VAL A 1 83 ? -3.949 12.367 7.319 1.00 52.31 83 VAL A CA 1
ATOM 659 C C . VAL A 1 83 ? -4.726 11.191 7.881 1.00 52.31 83 VAL A C 1
ATOM 661 O O . VAL A 1 83 ? -5.837 10.929 7.426 1.00 52.31 83 VAL A O 1
ATOM 664 N N . GLU A 1 84 ? -4.079 10.376 8.713 1.00 49.72 84 GLU A N 1
ATOM 665 C CA . GLU A 1 84 ? -4.787 9.366 9.477 1.00 49.72 84 GLU A CA 1
ATOM 666 C C . GLU A 1 84 ? -5.909 10.102 10.199 1.00 49.72 84 GLU A C 1
ATOM 668 O O . GLU A 1 84 ? -5.679 10.811 11.175 1.00 49.72 84 GLU A O 1
ATOM 673 N N . GLU A 1 85 ? -7.130 9.976 9.691 1.00 47.84 85 GLU A N 1
ATOM 674 C CA . GLU A 1 85 ? -8.327 10.430 10.379 1.00 47.84 85 GLU A CA 1
ATOM 675 C C . GLU A 1 85 ? -8.625 9.417 11.499 1.00 47.84 85 GLU A C 1
ATOM 677 O O . GLU A 1 85 ? -9.687 8.808 11.580 1.00 47.84 85 GLU A O 1
ATOM 682 N N . GLN A 1 86 ? -7.639 9.201 12.376 1.00 49.50 86 GLN A N 1
ATOM 683 C CA . GLN A 1 86 ? -7.792 8.562 13.674 1.00 49.50 86 GLN A CA 1
ATOM 684 C C . GLN A 1 86 ? -8.475 9.558 14.625 1.00 49.50 86 GLN A C 1
ATOM 686 O O . GLN A 1 86 ? -7.898 9.990 15.616 1.00 49.50 86 GLN A O 1
ATOM 691 N N . GLU A 1 87 ? -9.711 9.965 14.326 1.00 50.19 87 GLU A N 1
ATOM 692 C CA . GLU A 1 87 ? -10.490 10.792 15.263 1.00 50.19 87 GLU A CA 1
ATOM 693 C C . GLU A 1 87 ? -11.974 10.407 15.386 1.00 50.19 87 GLU A C 1
ATOM 695 O O . GLU A 1 87 ? -12.686 10.976 16.216 1.00 50.19 87 GLU A O 1
ATOM 700 N N . HIS A 1 88 ? -12.465 9.404 14.642 1.00 46.00 88 HIS A N 1
ATOM 701 C CA . HIS A 1 88 ? -13.904 9.094 14.619 1.00 46.00 88 HIS A CA 1
ATOM 702 C C . HIS A 1 88 ? -14.387 7.981 15.574 1.00 46.00 88 HIS A C 1
ATOM 704 O O . HIS A 1 88 ? -15.593 7.808 15.735 1.00 46.00 88 HIS A O 1
ATOM 710 N N . GLU A 1 89 ? -13.495 7.291 16.291 1.00 55.00 89 GLU A N 1
ATOM 711 C CA . GLU A 1 89 ? -13.849 6.187 17.215 1.00 55.00 89 GLU A CA 1
ATOM 712 C C . GLU A 1 89 ? -13.879 6.597 18.709 1.00 55.00 89 GLU A C 1
ATOM 714 O O . GLU A 1 89 ? -14.072 5.769 19.594 1.00 55.00 89 GLU A O 1
ATOM 719 N N . SER A 1 90 ? -13.731 7.885 19.043 1.00 65.81 90 SER A N 1
ATOM 720 C CA . SER A 1 90 ? -13.626 8.316 20.453 1.00 65.81 90 SER A CA 1
ATOM 721 C C . SER A 1 90 ? -14.981 8.591 21.117 1.00 65.81 90 SER A C 1
ATOM 723 O O . SER A 1 90 ? -15.159 8.353 22.310 1.00 65.81 90 SER A O 1
ATOM 725 N N . LYS A 1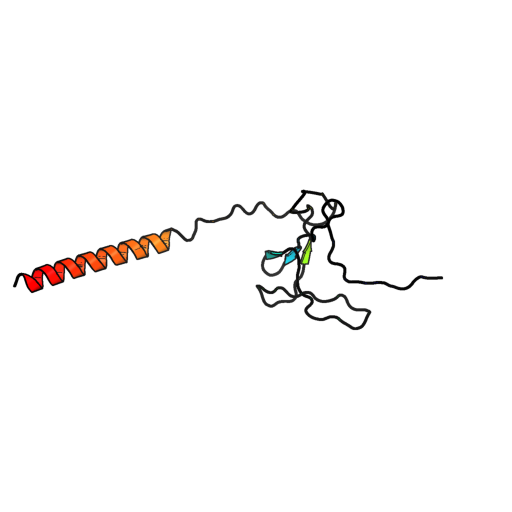 91 ? -15.976 9.099 20.379 1.00 77.81 91 LYS A N 1
ATOM 726 C CA . LYS A 1 91 ? -17.226 9.584 21.000 1.00 77.81 91 LYS A CA 1
ATOM 727 C C . LYS A 1 91 ? -18.139 8.449 21.457 1.00 77.81 91 LYS A C 1
ATOM 729 O O . LYS A 1 91 ? -18.684 8.522 22.556 1.00 77.81 91 LYS A O 1
ATOM 734 N N . LEU A 1 92 ? -18.283 7.396 20.648 1.00 81.38 92 LEU A N 1
ATOM 735 C CA . LEU A 1 92 ? -19.139 6.259 20.995 1.00 81.38 92 LEU A CA 1
ATOM 736 C C . LEU A 1 92 ? -18.563 5.479 22.188 1.00 81.38 92 LEU A C 1
ATOM 738 O O . LEU A 1 92 ? -19.298 5.147 23.116 1.00 81.38 92 LEU A O 1
ATOM 742 N N . ALA A 1 93 ? -17.242 5.275 22.206 1.00 84.75 93 ALA A N 1
ATOM 743 C CA . ALA A 1 93 ? -16.536 4.628 23.307 1.00 84.75 93 ALA A CA 1
ATOM 744 C C . ALA A 1 93 ? -16.728 5.380 24.636 1.00 84.75 93 ALA A C 1
ATOM 746 O O . ALA A 1 93 ? -17.058 4.769 25.653 1.00 84.75 93 ALA A O 1
ATOM 747 N N . TRP A 1 94 ? -16.613 6.714 24.624 1.00 86.81 94 TRP A N 1
ATOM 748 C CA . TRP A 1 94 ? -16.849 7.538 25.813 1.00 86.81 94 TRP A CA 1
ATOM 749 C C . TRP A 1 94 ? -18.307 7.513 26.289 1.00 86.81 94 TRP A C 1
ATOM 751 O O . TRP A 1 94 ? -18.552 7.440 27.494 1.00 86.81 94 TRP A O 1
ATOM 761 N N . VAL A 1 95 ? -19.282 7.525 25.373 1.00 92.06 95 VAL A N 1
ATOM 762 C CA . VAL A 1 95 ? -20.709 7.420 25.731 1.00 92.06 95 VAL A CA 1
ATOM 763 C C . VAL A 1 95 ? -21.019 6.066 26.375 1.00 92.06 95 VAL A C 1
ATOM 765 O O . VAL A 1 95 ? -21.686 6.022 27.411 1.00 92.06 95 VAL A O 1
ATOM 768 N N . LEU A 1 96 ? -20.501 4.970 25.813 1.00 91.81 96 LEU A N 1
ATOM 769 C CA . LEU A 1 96 ? -20.677 3.626 26.370 1.00 91.81 96 LEU A CA 1
ATOM 770 C C . LEU A 1 96 ? -20.033 3.496 27.755 1.00 91.81 96 LEU A C 1
ATOM 772 O O . LEU A 1 96 ? -20.663 2.973 28.675 1.00 91.81 96 LEU A O 1
ATOM 776 N N . LEU A 1 97 ? -18.817 4.026 27.928 1.00 93.62 97 LEU A N 1
ATOM 777 C CA . LEU A 1 97 ? -18.115 4.025 29.211 1.00 93.62 97 LEU A CA 1
ATOM 778 C C . LEU A 1 97 ? -18.917 4.766 30.294 1.00 93.62 97 LEU A C 1
ATOM 780 O O . LEU A 1 97 ? -19.121 4.234 31.387 1.00 93.62 97 LEU A O 1
ATOM 784 N N . LEU A 1 98 ? -19.412 5.971 29.989 1.00 95.94 98 LEU A N 1
ATOM 785 C CA . LEU A 1 98 ? -20.210 6.766 30.927 1.00 95.94 98 LEU A CA 1
ATOM 786 C C . LEU A 1 98 ? -21.531 6.075 31.289 1.00 95.94 98 LEU A C 1
ATOM 788 O O . LEU A 1 98 ? -21.910 6.061 32.462 1.00 95.94 98 LEU A O 1
ATOM 792 N N . GLY A 1 99 ? -22.204 5.461 30.312 1.00 96.31 99 GLY A N 1
ATOM 793 C CA . GLY A 1 99 ? -23.424 4.689 30.551 1.00 96.31 99 GLY A CA 1
ATOM 794 C C . GLY A 1 99 ? -23.195 3.503 31.492 1.00 96.31 99 GLY A C 1
ATOM 795 O O . GLY A 1 99 ? -23.985 3.277 32.410 1.00 96.31 99 GLY A O 1
ATOM 796 N N . LEU A 1 100 ? -22.082 2.786 31.318 1.00 96.56 100 LEU A N 1
ATOM 797 C CA . LEU A 1 100 ? -21.732 1.628 32.140 1.00 96.56 100 LEU A CA 1
ATOM 798 C C . LEU A 1 100 ? -21.426 2.036 33.590 1.00 96.56 100 LEU A C 1
ATOM 800 O O . LEU A 1 100 ? -21.925 1.410 34.526 1.00 96.56 100 LEU A O 1
ATOM 804 N N . ILE A 1 101 ? -20.692 3.136 33.789 1.00 97.25 101 ILE A N 1
ATOM 805 C CA . ILE A 1 101 ? -20.414 3.697 35.123 1.00 97.25 101 ILE A CA 1
ATOM 806 C C . ILE A 1 101 ? -21.712 4.129 35.818 1.00 97.25 101 ILE A C 1
ATOM 808 O O . ILE A 1 101 ? -21.926 3.793 36.985 1.00 97.25 101 ILE A O 1
ATOM 812 N N . ALA A 1 102 ? -22.599 4.836 35.111 1.00 97.19 102 ALA A N 1
ATOM 813 C CA . ALA A 1 102 ? -23.880 5.268 35.664 1.00 97.19 102 ALA A CA 1
ATOM 814 C C . ALA A 1 102 ? -24.762 4.071 36.060 1.00 97.19 102 ALA A C 1
ATOM 816 O O . ALA A 1 102 ? -25.324 4.053 37.156 1.00 97.19 102 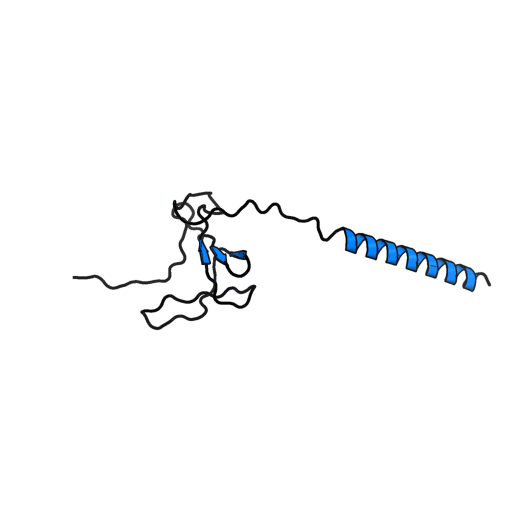ALA A O 1
ATOM 817 N N . GLY A 1 103 ? -24.831 3.040 35.211 1.00 96.75 103 GLY A N 1
ATOM 818 C CA . GLY A 1 103 ? -25.562 1.807 35.504 1.00 96.75 103 GLY A CA 1
ATOM 819 C C . GLY A 1 103 ? -25.029 1.081 36.742 1.00 96.75 103 GLY A C 1
ATOM 820 O O . GLY A 1 103 ? -25.808 0.703 37.619 1.00 96.75 103 GLY A O 1
ATOM 821 N N . LEU A 1 104 ? -23.703 0.951 36.864 1.00 97.12 104 LEU A N 1
ATOM 822 C CA . LEU A 1 104 ? -23.069 0.362 38.047 1.00 97.12 104 LEU A CA 1
ATOM 823 C C . LEU A 1 104 ? -23.359 1.171 39.317 1.00 97.12 104 LEU A C 1
ATOM 825 O O . LEU A 1 104 ? -23.664 0.581 40.352 1.00 97.12 104 LEU A O 1
ATOM 829 N N . ALA A 1 105 ? -23.325 2.504 39.249 1.00 97.00 105 ALA A N 1
ATOM 830 C CA . ALA A 1 105 ? -23.632 3.361 40.393 1.00 97.00 105 ALA A CA 1
ATOM 831 C C . ALA A 1 105 ? -25.084 3.190 40.873 1.00 97.00 105 ALA A C 1
ATOM 833 O O . ALA A 1 105 ? -25.327 3.084 42.077 1.00 97.00 105 ALA A O 1
ATOM 834 N N . VAL A 1 106 ? -26.044 3.097 39.944 1.00 96.94 106 VAL A N 1
ATOM 835 C CA . VAL A 1 106 ? -27.460 2.846 40.263 1.00 96.94 106 VAL A CA 1
ATOM 836 C C . VAL A 1 106 ? -27.641 1.473 40.909 1.00 96.94 106 VAL A C 1
ATOM 838 O O . VAL A 1 106 ? -28.315 1.368 41.935 1.00 96.94 106 VAL A O 1
ATOM 841 N N . LEU A 1 107 ? -27.006 0.431 40.363 1.00 96.38 107 LEU A N 1
ATOM 842 C CA . LEU A 1 107 ? -27.043 -0.911 40.947 1.00 96.38 107 LEU A CA 1
ATOM 843 C C . LEU A 1 107 ? -26.444 -0.930 42.356 1.00 96.38 107 LEU A C 1
ATOM 845 O O . LEU A 1 107 ? -27.062 -1.465 43.276 1.00 96.38 107 LEU A O 1
ATOM 849 N N . MET A 1 108 ? -25.279 -0.308 42.553 1.00 95.62 108 MET A N 1
ATOM 850 C CA . MET A 1 108 ? -24.647 -0.225 43.872 1.00 95.62 108 MET A CA 1
ATOM 851 C C . MET A 1 108 ? -25.523 0.516 44.885 1.00 95.62 108 MET A C 1
ATOM 853 O O . MET A 1 108 ? -25.656 0.060 46.022 1.00 95.62 108 MET A O 1
ATOM 857 N N . ALA A 1 109 ? -26.158 1.622 44.490 1.00 95.50 109 ALA A N 1
ATOM 858 C CA . ALA A 1 109 ? -27.088 2.347 45.350 1.00 95.50 109 ALA A CA 1
ATOM 859 C C . ALA A 1 109 ? -28.311 1.491 45.712 1.00 95.50 109 ALA A C 1
ATOM 861 O O . ALA A 1 109 ? -28.696 1.429 46.881 1.00 95.50 109 ALA A O 1
ATOM 862 N N . TYR A 1 110 ? -28.884 0.784 44.734 1.00 95.44 110 TYR A N 1
ATOM 863 C CA . TYR A 1 110 ? -30.016 -0.112 44.946 1.00 95.44 110 TYR A CA 1
ATOM 864 C C . TYR A 1 110 ? -29.683 -1.232 45.938 1.00 95.44 110 TYR A C 1
ATOM 866 O O . TYR A 1 110 ? -30.389 -1.398 46.933 1.00 95.44 110 TYR A O 1
ATOM 874 N N . PHE A 1 111 ? -28.578 -1.953 45.725 1.00 95.88 111 PHE A N 1
ATOM 875 C CA . PHE A 1 111 ? -28.148 -3.006 46.646 1.00 95.88 111 PHE A CA 1
ATOM 876 C C . PHE A 1 111 ? -27.851 -2.451 48.038 1.00 95.88 111 PHE A C 1
ATOM 878 O O . PHE A 1 111 ? -28.277 -3.034 49.030 1.00 95.88 111 PHE A O 1
ATOM 885 N N . SER A 1 112 ? -27.201 -1.292 48.133 1.00 94.62 112 SER A N 1
ATOM 886 C CA . SER A 1 112 ? -26.921 -0.650 49.423 1.00 94.62 112 SER A CA 1
ATOM 887 C C . SER A 1 112 ? -28.196 -0.294 50.192 1.00 94.62 112 SER A C 1
ATOM 889 O O . SER A 1 112 ? -28.214 -0.384 51.415 1.00 94.62 112 SER A O 1
ATOM 891 N N . LEU A 1 113 ? -29.271 0.100 49.502 1.00 93.62 113 LEU A N 1
ATOM 892 C CA . LEU A 1 113 ? -30.574 0.348 50.124 1.00 93.62 113 LEU A CA 1
ATOM 893 C C . LEU A 1 113 ? -31.283 -0.951 50.517 1.00 93.62 113 LEU A C 1
ATOM 895 O O . LEU A 1 113 ? -31.906 -0.996 51.575 1.00 93.62 113 LEU A O 1
ATOM 899 N N . LEU A 1 114 ? -31.171 -1.995 49.692 1.00 92.75 114 LEU A N 1
ATOM 900 C CA . LEU A 1 114 ? -31.762 -3.305 49.956 1.00 92.75 114 LEU A CA 1
ATOM 901 C C . LEU A 1 114 ? -31.119 -3.981 51.175 1.00 92.75 114 LEU A C 1
ATOM 903 O O . LEU A 1 114 ? -31.836 -4.452 52.043 1.00 92.75 114 LEU A O 1
ATOM 907 N N . PHE A 1 115 ? -29.786 -3.987 51.265 1.00 89.69 115 PHE A N 1
ATOM 908 C CA . PHE A 1 115 ? -29.037 -4.602 52.371 1.00 89.69 115 PHE A CA 1
ATOM 909 C C . PHE A 1 115 ? -29.010 -3.758 53.653 1.00 89.69 115 PHE A C 1
ATOM 911 O O . PHE A 1 115 ? -28.610 -4.253 54.703 1.00 89.69 115 PHE A O 1
ATOM 918 N N . ARG A 1 116 ? -29.406 -2.479 53.588 1.00 82.50 116 ARG A N 1
ATOM 919 C CA . ARG A 1 116 ? -29.632 -1.643 54.782 1.00 82.50 116 ARG A CA 1
ATOM 920 C C . ARG A 1 116 ? -31.023 -1.832 55.394 1.00 82.50 116 ARG A C 1
ATOM 922 O O . ARG A 1 116 ? -31.285 -1.218 56.428 1.00 82.50 116 ARG A O 1
ATOM 929 N N . ARG A 1 117 ? -31.900 -2.605 54.754 1.00 60.75 117 ARG A N 1
ATOM 930 C CA . ARG A 1 117 ? -33.257 -2.905 55.213 1.00 60.75 117 ARG A CA 1
ATOM 931 C C . ARG A 1 117 ? -33.319 -4.303 55.809 1.00 60.75 117 ARG A C 1
ATOM 933 O O . ARG A 1 117 ? -34.089 -4.452 56.779 1.00 60.75 117 ARG A O 1
#

Solvent-accessible surface area (backbone atoms only — not comparable to full-atom values): 7426 Å² total; per-residue (Å²): 139,81,79,78,88,78,80,68,88,67,75,58,57,38,91,88,76,63,46,57,46,38,30,28,27,73,84,78,63,56,70,40,58,73,68,54,74,68,44,83,54,84,93,79,53,83,60,45,28,31,34,93,88,73,78,41,78,39,50,72,46,44,45,20,46,37,93,85,80,59,52,70,72,86,50,70,44,79,78,75,83,77,71,77,78,86,69,80,74,56,65,64,53,52,53,53,51,51,52,51,53,52,52,51,51,53,50,51,52,50,50,55,56,58,77,73,104

Foldseek 3Di:
DDDDDPPPVDQDADPPPRQQWWKAFPVPRDIDSDFDFPDDDDPDDDGFTADPPPRDRGPIWTDQADPPPRDGPVDTDHDDPPPPCVPDPPPVVVVVVVVVVVVVVVVVVVVVVVVVD

Organism: NCBI:txid2528021